Protein AF-D2B575-F1 (afdb_monomer_lite)

Foldseek 3Di:
DPQKDKDWADDPVDVLFQWIWIFIDNDPPDDTDDTDTWDGHQAAACRRPVNDNQKGKDDKDWPPVPADVQKTKIKIFIDGNQPDPDCPTPCNVDVVRGDIDIDITGDD

Sequence (108 aa):
MEGQFLLISQDSTEAFSGQINAFTSCDPFDGFTNKTSVYRMPEPGLLGSYLDPDIISYNPHVHYEQSTEGSLLISYNVNSMDNRVQPDADHYRDPKIYRPRFFRATIF

Radius of gyration: 15.95 Å; chains: 1; bounding box: 35×23×45 Å

Secondary structure (DSSP, 8-state):
-TT-EEEEEE--SSTT-SEEEEEEESSSSS--EEEEEEEE-SSSSTTSTT--TTEEEEEEEE-GGG-BTTEEEEEEEEEES----STTSHHHH-TTSSS-EEEEEE--

pLDDT: mean 94.72, std 6.42, range [56.22, 98.56]

InterPro domains:
  IPR032169 Protein of unknown function DUF5005 [PF16396] (2-105)

Organism: Streptosporangium roseum (strain ATCC 12428 / DSM 43021 / JCM 3005 / KCTC 9067 / NCIMB 10171 / NRRL 2505 / NI 9100) (NCBI:txid479432)

Structure (mmCIF, N/CA/C/O backbone):
data_AF-D2B575-F1
#
_entry.id   AF-D2B575-F1
#
loop_
_atom_site.group_PDB
_atom_site.id
_atom_site.type_symbol
_atom_site.label_atom_id
_atom_site.label_alt_id
_atom_site.label_comp_id
_atom_site.label_asym_id
_atom_site.label_entity_id
_atom_site.label_seq_id
_atom_site.pdbx_PDB_ins_code
_atom_site.Cartn_x
_atom_site.Cartn_y
_atom_site.Cartn_z
_atom_site.occupancy
_atom_site.B_iso_or_equiv
_atom_site.auth_seq_id
_atom_site.auth_comp_id
_atom_site.auth_asym_id
_atom_site.auth_atom_id
_atom_site.pdbx_PDB_model_num
ATOM 1 N N . MET A 1 1 ? -13.388 -2.147 16.317 1.00 56.22 1 MET A N 1
ATOM 2 C CA . MET A 1 1 ? -13.208 -2.141 17.782 1.00 56.22 1 MET A CA 1
ATOM 3 C C . MET A 1 1 ? -14.222 -1.158 18.315 1.00 56.22 1 MET A C 1
ATOM 5 O O . MET A 1 1 ? -14.125 0.010 17.960 1.00 56.22 1 MET A O 1
ATOM 9 N N . GLU A 1 2 ? -15.278 -1.638 18.968 1.00 65.44 2 GLU A N 1
ATOM 10 C CA . GLU A 1 2 ? -16.465 -0.823 19.258 1.00 65.44 2 GLU A CA 1
ATOM 11 C C . GLU A 1 2 ? -16.084 0.528 19.888 1.00 65.44 2 GLU A C 1
ATOM 13 O O . GLU A 1 2 ? -15.413 0.580 20.915 1.00 65.44 2 GLU A O 1
ATOM 18 N N . GLY A 1 3 ? -16.460 1.621 19.214 1.00 81.94 3 GLY A N 1
ATOM 19 C CA . GLY A 1 3 ? -16.252 2.993 19.684 1.00 81.94 3 GLY A CA 1
ATOM 20 C C . GLY A 1 3 ? -14.925 3.678 19.325 1.00 81.94 3 GLY A C 1
ATOM 21 O O . GLY A 1 3 ? -14.760 4.830 19.710 1.00 81.94 3 GLY A O 1
ATOM 22 N N . GLN A 1 4 ? -13.999 3.040 18.595 1.00 90.56 4 GLN A N 1
ATOM 23 C CA . GLN A 1 4 ? -12.729 3.667 18.179 1.00 90.56 4 GLN A CA 1
ATOM 24 C C . GLN A 1 4 ? -12.612 3.866 16.660 1.00 90.56 4 GLN A C 1
ATOM 26 O O . GLN A 1 4 ? -13.084 3.051 15.864 1.00 90.56 4 GLN A O 1
ATOM 31 N N . PHE A 1 5 ? -11.906 4.926 16.273 1.00 93.81 5 PHE A N 1
ATOM 32 C CA . PHE A 1 5 ? -11.442 5.197 14.918 1.00 93.81 5 PHE A CA 1
ATOM 33 C C . PHE A 1 5 ? -10.138 4.452 14.642 1.00 93.81 5 PHE A C 1
ATOM 35 O O . PHE A 1 5 ? -9.265 4.351 15.504 1.00 93.81 5 PHE A O 1
ATOM 42 N N . LEU A 1 6 ? -10.007 3.949 13.416 1.00 93.00 6 LEU A N 1
ATOM 43 C CA . LEU A 1 6 ? -8.832 3.238 12.925 1.00 93.00 6 LEU A CA 1
ATOM 44 C C . LEU A 1 6 ? -8.191 4.045 11.795 1.00 93.00 6 LEU A C 1
ATOM 46 O O . LEU A 1 6 ? -8.859 4.380 10.818 1.00 93.00 6 LEU A O 1
ATOM 50 N N . LEU A 1 7 ? -6.888 4.287 11.902 1.00 94.94 7 LEU A N 1
ATOM 51 C CA . LEU A 1 7 ? -6.068 4.861 10.842 1.00 94.94 7 LEU A CA 1
ATOM 52 C C . LEU A 1 7 ? -5.114 3.795 10.311 1.00 94.94 7 LEU A C 1
ATOM 54 O O . LEU A 1 7 ? -4.310 3.248 11.063 1.00 94.94 7 LEU A O 1
ATOM 58 N N . ILE A 1 8 ? -5.178 3.536 9.007 1.00 95.88 8 ILE A N 1
ATOM 59 C CA . ILE A 1 8 ? -4.176 2.755 8.279 1.00 95.88 8 ILE A CA 1
ATOM 60 C C . ILE A 1 8 ? -3.290 3.733 7.524 1.00 95.88 8 ILE A C 1
ATOM 62 O O . ILE A 1 8 ? -3.790 4.547 6.753 1.00 95.88 8 ILE A O 1
ATOM 66 N N . SER A 1 9 ? -1.981 3.651 7.742 1.00 95.75 9 SER A N 1
ATOM 67 C CA . SER A 1 9 ? -1.026 4.543 7.093 1.00 95.75 9 SER A CA 1
ATOM 68 C C . SER A 1 9 ? 0.268 3.825 6.743 1.00 95.75 9 SER A C 1
ATOM 70 O O . SER A 1 9 ? 0.704 2.902 7.437 1.00 95.75 9 SER A O 1
ATOM 72 N N . GLN A 1 10 ? 0.898 4.272 5.665 1.00 97.25 10 GLN A N 1
ATOM 73 C CA . GLN A 1 10 ? 2.269 3.902 5.348 1.00 97.25 10 GLN A CA 1
ATOM 74 C C . GLN A 1 10 ? 3.229 4.642 6.278 1.00 97.25 10 GLN A C 1
ATOM 76 O O . GLN A 1 10 ? 2.992 5.792 6.647 1.00 97.25 10 GLN A O 1
ATOM 81 N N . ASP A 1 11 ? 4.311 3.977 6.673 1.00 96.38 11 ASP A N 1
ATOM 82 C CA . ASP A 1 11 ? 5.368 4.616 7.442 1.00 96.38 11 ASP A CA 1
ATOM 83 C C . ASP A 1 11 ? 6.037 5.715 6.606 1.00 96.38 11 ASP A C 1
ATOM 85 O O . ASP A 1 11 ? 6.519 5.470 5.502 1.00 96.38 11 ASP A O 1
ATOM 89 N N . SER A 1 12 ? 6.036 6.936 7.130 1.00 92.56 12 SER A N 1
ATOM 90 C CA . SER A 1 12 ? 6.603 8.115 6.474 1.00 92.56 12 SER A CA 1
ATOM 91 C C . SER A 1 12 ? 7.899 8.592 7.131 1.00 92.56 12 SER A C 1
ATOM 93 O O . SER A 1 12 ? 8.365 9.690 6.835 1.00 92.56 12 SER A O 1
ATOM 95 N N . THR A 1 13 ? 8.470 7.804 8.050 1.00 94.69 13 THR A N 1
ATOM 96 C CA . THR A 1 13 ? 9.807 8.073 8.618 1.00 94.69 13 THR A CA 1
ATOM 97 C C . THR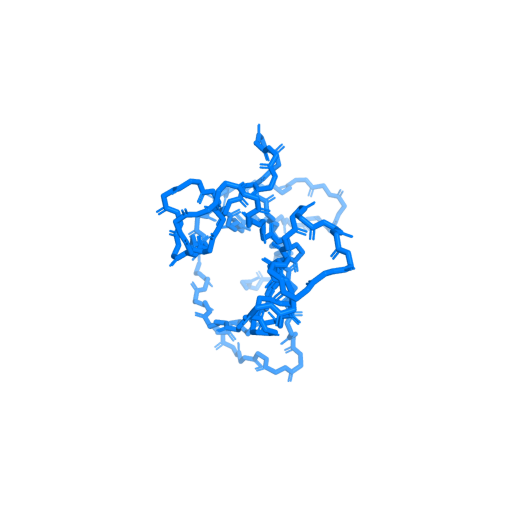 A 1 13 ? 10.928 7.838 7.608 1.00 94.69 13 THR A C 1
ATOM 99 O O . THR A 1 13 ? 12.013 8.396 7.749 1.00 94.69 13 THR A O 1
ATOM 102 N N . GLU A 1 14 ? 10.635 7.072 6.556 1.00 92.56 14 GLU A N 1
ATOM 103 C CA . GLU A 1 14 ? 11.500 6.814 5.411 1.00 92.56 14 GLU A CA 1
ATOM 104 C C . GLU A 1 14 ? 10.734 7.116 4.117 1.00 92.56 14 GLU A C 1
ATOM 106 O O . GLU A 1 14 ? 9.520 6.903 4.029 1.00 92.56 14 GLU A O 1
ATOM 111 N N . ALA A 1 15 ? 11.438 7.589 3.086 1.00 91.44 15 ALA A N 1
ATOM 112 C CA . ALA A 1 15 ? 10.835 7.786 1.773 1.00 91.44 15 ALA A CA 1
ATOM 113 C C . ALA A 1 15 ? 10.377 6.440 1.192 1.00 91.44 15 ALA A C 1
ATOM 115 O O . ALA A 1 15 ? 11.158 5.494 1.128 1.00 91.44 15 ALA A O 1
ATOM 116 N N . PHE A 1 16 ? 9.113 6.369 0.762 1.00 92.69 16 PHE A N 1
ATOM 117 C CA . PHE A 1 16 ? 8.509 5.171 0.165 1.00 92.69 16 PHE A CA 1
ATOM 118 C C . PHE A 1 16 ? 8.662 3.897 1.013 1.00 92.69 16 PHE A C 1
ATOM 120 O O . PHE A 1 16 ? 8.800 2.805 0.462 1.00 92.69 16 PHE A O 1
ATOM 127 N N . SER A 1 17 ? 8.621 4.011 2.349 1.00 95.62 17 SER A N 1
ATOM 128 C CA . SER A 1 17 ? 8.753 2.844 3.227 1.00 95.62 17 SER A CA 1
ATOM 129 C C . SER A 1 17 ? 7.766 1.744 2.839 1.00 95.62 17 SER A C 1
ATOM 131 O O . SER A 1 17 ? 6.570 1.996 2.691 1.00 95.62 17 SER A O 1
ATOM 133 N N . GLY A 1 18 ? 8.241 0.503 2.744 1.00 96.88 18 GLY A N 1
ATOM 134 C CA . GLY A 1 18 ? 7.381 -0.657 2.500 1.00 96.88 18 GLY A CA 1
ATOM 135 C C . GLY A 1 18 ? 6.508 -1.053 3.697 1.00 96.88 18 GLY A C 1
ATOM 136 O O . GLY A 1 18 ? 5.871 -2.100 3.658 1.00 96.88 18 GLY A O 1
ATOM 137 N N . GLN A 1 19 ? 6.496 -0.291 4.794 1.00 97.94 19 GLN A N 1
ATOM 138 C CA . GLN A 1 19 ? 5.759 -0.641 6.007 1.00 97.94 19 GLN A CA 1
ATOM 139 C C . GLN A 1 19 ? 4.377 0.020 6.052 1.00 97.94 19 GLN A C 1
ATOM 141 O O . GLN A 1 19 ? 4.269 1.242 6.032 1.00 97.94 19 GLN A O 1
ATOM 146 N N . ILE A 1 20 ? 3.324 -0.782 6.230 1.00 98.19 20 ILE A N 1
ATOM 147 C CA . ILE A 1 20 ? 1.974 -0.318 6.584 1.00 98.19 20 ILE A CA 1
ATOM 148 C C . ILE A 1 20 ? 1.754 -0.534 8.082 1.00 98.19 20 ILE A C 1
ATOM 150 O O . ILE A 1 20 ? 2.049 -1.610 8.616 1.00 98.19 20 ILE A O 1
ATOM 154 N N . ASN A 1 21 ? 1.210 0.474 8.755 1.00 97.00 21 ASN A N 1
ATOM 155 C CA . ASN A 1 21 ? 0.871 0.446 10.171 1.00 97.00 21 ASN A CA 1
ATOM 156 C C . ASN A 1 21 ? -0.597 0.821 10.403 1.00 97.00 21 ASN A C 1
ATOM 158 O O . ASN A 1 21 ? -1.218 1.506 9.589 1.00 97.00 21 ASN A O 1
ATOM 162 N N . ALA A 1 22 ? -1.117 0.390 11.546 1.00 95.50 22 ALA A N 1
ATOM 163 C CA . ALA A 1 22 ? -2.411 0.766 12.088 1.00 95.50 22 ALA A CA 1
ATOM 164 C C . ALA A 1 22 ? -2.239 1.586 13.368 1.00 95.50 22 ALA A C 1
ATOM 166 O O . ALA A 1 22 ? -1.293 1.363 14.128 1.00 95.50 22 ALA A O 1
ATOM 167 N N . PHE A 1 23 ? -3.176 2.497 13.601 1.00 95.31 23 PHE A N 1
ATOM 168 C CA . PHE A 1 23 ? -3.277 3.324 14.800 1.00 95.31 23 PHE A CA 1
ATOM 169 C C . PHE A 1 23 ? -4.745 3.458 15.198 1.00 95.31 23 PHE A C 1
ATOM 171 O O . PHE A 1 23 ? -5.617 3.457 14.326 1.00 95.31 23 PHE A O 1
ATOM 178 N N . THR A 1 24 ? -5.024 3.620 16.489 1.00 95.25 24 THR A N 1
ATOM 179 C CA . THR A 1 24 ? -6.396 3.805 16.988 1.00 95.25 24 THR A CA 1
ATOM 180 C C . THR A 1 24 ? -6.547 5.086 17.797 1.00 95.25 24 THR A C 1
ATOM 182 O O . THR A 1 24 ? -5.586 5.552 18.412 1.00 95.25 24 THR A O 1
ATOM 185 N N . SER A 1 25 ? -7.757 5.650 17.787 1.00 95.94 25 SER A N 1
ATOM 186 C CA . SER A 1 25 ? -8.153 6.795 18.613 1.00 95.94 25 SER A CA 1
ATOM 187 C C . SER A 1 25 ? -9.639 6.738 18.976 1.00 95.94 25 SER A C 1
ATOM 189 O O . SER A 1 25 ? -10.437 6.138 18.259 1.00 95.94 25 SER A O 1
ATOM 191 N N . CYS A 1 26 ? -10.032 7.394 20.067 1.00 95.44 26 CYS A N 1
ATOM 192 C CA . CYS A 1 26 ? -11.439 7.659 20.394 1.00 95.44 26 CYS A CA 1
ATOM 193 C C . CYS A 1 26 ? -11.966 8.959 19.751 1.00 95.44 26 CYS A C 1
ATOM 195 O O . CYS A 1 26 ? -13.164 9.223 19.812 1.00 95.44 26 CYS A O 1
ATOM 197 N N . ASP A 1 27 ? -11.087 9.764 19.151 1.00 95.00 27 ASP A N 1
ATOM 198 C CA . ASP A 1 27 ? -11.390 11.033 18.483 1.00 95.00 27 ASP A CA 1
ATOM 199 C C . ASP A 1 27 ? -10.995 10.916 16.997 1.00 95.00 27 ASP A C 1
ATOM 201 O O . ASP A 1 27 ? -9.880 10.478 16.705 1.00 95.00 27 ASP A O 1
ATOM 205 N N . PRO A 1 28 ? -11.870 11.256 16.030 1.00 94.44 28 PRO A N 1
ATOM 206 C CA . PRO A 1 28 ? -11.515 11.150 14.616 1.00 94.44 28 PRO A CA 1
ATOM 207 C C . PRO A 1 28 ? -10.478 12.188 14.159 1.00 94.44 28 PRO A C 1
ATOM 209 O O . PRO A 1 28 ? -9.958 12.061 13.050 1.00 94.44 28 PRO A O 1
ATOM 212 N N . PHE A 1 29 ? -10.199 13.220 14.960 1.00 95.75 29 PHE A N 1
ATOM 213 C CA . PHE A 1 29 ? -9.346 14.346 14.584 1.00 95.75 29 PHE A CA 1
ATOM 214 C C . PHE A 1 29 ? -7.927 14.275 15.162 1.00 95.75 29 PHE A C 1
ATOM 216 O O . PHE A 1 29 ? -7.030 14.912 14.612 1.00 95.75 29 PHE A O 1
ATOM 223 N N . ASP A 1 30 ? -7.704 13.529 16.246 1.00 95.31 30 ASP A N 1
ATOM 224 C CA . ASP A 1 30 ? -6.410 13.457 16.939 1.00 95.31 30 ASP A CA 1
ATOM 225 C C . ASP A 1 30 ? -6.291 12.162 17.765 1.00 95.31 30 ASP A C 1
ATOM 227 O O . ASP A 1 30 ? -7.192 11.329 17.762 1.00 95.31 30 ASP A O 1
ATOM 231 N N . GLY A 1 31 ? -5.182 11.960 18.480 1.00 95.75 31 GLY A N 1
ATOM 232 C CA . GLY A 1 31 ? -5.027 10.895 19.474 1.00 95.75 31 GLY A CA 1
ATOM 233 C C . GLY A 1 31 ? -4.723 9.516 18.891 1.00 95.75 31 GLY A C 1
ATOM 234 O O . GLY A 1 31 ? -4.806 8.519 19.608 1.00 95.75 31 GLY A O 1
ATOM 235 N N . PHE A 1 32 ? -4.352 9.438 17.610 1.00 96.56 32 PHE A N 1
ATOM 236 C CA . PHE A 1 32 ? -3.959 8.185 16.967 1.00 96.56 32 PHE A CA 1
ATOM 237 C C . PHE A 1 32 ? -2.647 7.660 17.553 1.00 96.56 32 PHE A C 1
ATOM 239 O O . PHE A 1 32 ? -1.560 8.174 17.289 1.00 96.56 32 PHE A O 1
ATOM 246 N N . THR A 1 33 ? -2.754 6.606 18.355 1.00 94.50 33 THR A N 1
ATOM 247 C CA . THR A 1 33 ? -1.626 5.959 19.037 1.00 94.50 33 THR A CA 1
ATOM 248 C C . THR A 1 33 ? -1.664 4.448 18.788 1.00 94.50 33 THR A C 1
ATOM 250 O 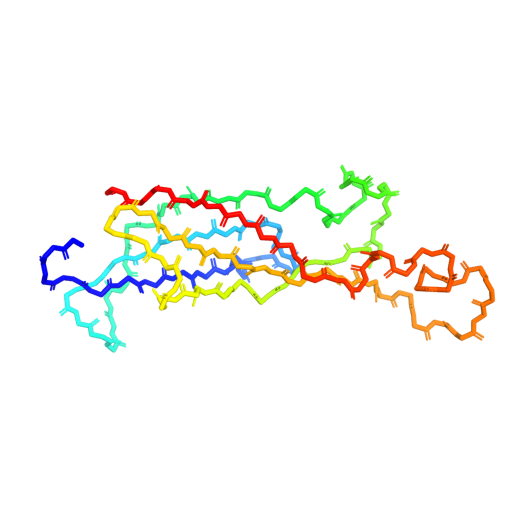O . THR A 1 33 ? -2.271 3.999 17.815 1.00 94.50 33 THR A O 1
ATOM 253 N N . ASN A 1 34 ? -0.983 3.647 19.615 1.00 92.75 34 ASN A N 1
ATOM 254 C CA . ASN A 1 34 ? -0.975 2.181 19.515 1.00 92.75 34 ASN A CA 1
ATOM 255 C C . ASN A 1 34 ? -0.519 1.658 18.140 1.00 92.75 34 ASN A C 1
ATOM 257 O O . ASN A 1 34 ? -1.168 0.800 17.537 1.00 92.75 34 ASN A O 1
ATOM 261 N N . LYS A 1 35 ? 0.618 2.180 17.646 1.00 94.81 35 LYS A N 1
ATOM 262 C CA . LYS A 1 35 ? 1.224 1.757 16.373 1.00 94.81 35 LYS A CA 1
ATOM 263 C C . LYS A 1 35 ? 1.336 0.234 16.325 1.00 94.81 35 LYS A C 1
ATOM 265 O O . LYS A 1 35 ? 2.107 -0.357 17.077 1.00 94.81 35 LYS A O 1
ATOM 270 N N . THR A 1 36 ? 0.633 -0.373 15.380 1.00 94.19 36 THR A N 1
ATOM 271 C CA . THR A 1 36 ? 0.673 -1.814 15.126 1.00 94.19 36 THR A CA 1
ATOM 272 C C . THR A 1 36 ? 1.150 -2.056 13.704 1.00 94.19 36 THR A C 1
ATOM 274 O O . THR A 1 36 ? 0.618 -1.476 12.760 1.00 94.19 36 THR A O 1
ATOM 277 N N . SER A 1 37 ? 2.168 -2.897 13.524 1.00 95.88 37 SER A N 1
ATOM 278 C CA . SER A 1 37 ? 2.625 -3.289 12.188 1.00 95.88 37 SER A CA 1
ATOM 279 C C . SER A 1 37 ? 1.589 -4.189 11.521 1.00 95.88 37 SER A C 1
ATOM 281 O O . SER A 1 37 ? 1.218 -5.217 12.076 1.00 95.88 37 SER A O 1
ATOM 283 N N . VAL A 1 38 ? 1.133 -3.805 10.328 1.00 96.50 38 VAL A N 1
ATOM 284 C CA . VAL A 1 38 ? 0.063 -4.513 9.604 1.00 96.50 38 VAL A CA 1
ATOM 285 C C . VAL A 1 38 ? 0.634 -5.384 8.495 1.00 96.50 38 VAL A C 1
ATOM 287 O O . VAL A 1 38 ? 0.304 -6.561 8.388 1.00 96.50 38 VAL A O 1
ATOM 290 N N . TYR A 1 39 ? 1.478 -4.803 7.642 1.00 97.56 39 TYR A N 1
ATOM 291 C CA . TYR A 1 39 ? 2.005 -5.493 6.471 1.00 97.56 39 TYR A CA 1
ATOM 292 C C . TYR A 1 39 ? 3.307 -4.856 6.003 1.00 97.56 39 TYR A C 1
ATOM 294 O O . TYR A 1 39 ? 3.469 -3.636 6.079 1.00 97.56 39 TYR A O 1
ATOM 302 N N . ARG A 1 40 ? 4.222 -5.689 5.505 1.00 97.62 40 ARG A N 1
ATOM 303 C CA . ARG A 1 40 ? 5.435 -5.250 4.820 1.00 97.62 40 ARG A CA 1
ATOM 304 C C . ARG A 1 40 ? 5.304 -5.579 3.339 1.00 97.62 40 ARG A C 1
ATOM 306 O O . ARG A 1 40 ? 5.286 -6.750 2.971 1.00 97.62 40 ARG A O 1
ATOM 313 N N . MET A 1 41 ? 5.195 -4.535 2.526 1.00 98.31 41 MET A N 1
ATOM 314 C CA . MET A 1 41 ? 5.159 -4.612 1.072 1.00 98.31 41 MET A CA 1
ATOM 315 C C . MET A 1 41 ? 6.471 -5.249 0.580 1.00 98.31 41 MET A C 1
ATOM 317 O O . MET A 1 41 ? 7.543 -4.792 0.989 1.00 98.31 41 MET A O 1
ATOM 321 N N . PRO A 1 42 ? 6.416 -6.310 -0.240 1.00 98.00 42 PRO A N 1
ATOM 322 C CA . PRO A 1 42 ? 7.609 -7.002 -0.714 1.00 98.00 42 PRO A CA 1
ATOM 323 C C . PRO A 1 42 ? 8.338 -6.269 -1.846 1.00 98.00 42 PRO A C 1
ATOM 325 O O . PRO A 1 42 ? 9.506 -6.560 -2.077 1.00 98.00 42 PRO A O 1
ATOM 328 N N . GLU A 1 43 ? 7.678 -5.365 -2.574 1.00 98.12 43 GLU A N 1
ATOM 329 C CA . GLU A 1 43 ? 8.224 -4.763 -3.796 1.00 98.12 43 GLU A CA 1
ATOM 330 C C . GLU A 1 43 ? 9.352 -3.729 -3.631 1.00 98.12 43 GLU A C 1
ATOM 332 O O . GLU A 1 43 ? 10.288 -3.807 -4.427 1.00 98.12 43 GLU A O 1
ATOM 337 N N . PRO A 1 44 ? 9.291 -2.755 -2.701 1.00 96.69 44 PRO A N 1
ATOM 338 C CA . PRO A 1 44 ? 10.161 -1.584 -2.761 1.00 96.69 44 PRO A CA 1
ATOM 339 C C . PRO A 1 44 ? 11.611 -1.852 -2.333 1.00 96.69 44 PRO A C 1
ATOM 341 O O . PRO A 1 44 ? 11.878 -2.617 -1.401 1.00 96.69 44 PRO A O 1
ATOM 344 N N . GLY A 1 45 ? 12.533 -1.103 -2.943 1.00 92.56 45 GLY A N 1
ATOM 345 C CA . GLY A 1 45 ? 13.941 -1.017 -2.557 1.00 92.56 45 GLY A CA 1
ATOM 346 C C . GLY A 1 45 ? 14.854 -2.074 -3.187 1.00 92.56 45 GLY A C 1
ATOM 347 O O . GLY A 1 45 ? 14.415 -3.064 -3.764 1.00 92.56 45 GLY A O 1
ATOM 348 N N . LEU A 1 46 ? 16.168 -1.879 -3.013 1.00 94.44 46 LEU A N 1
ATOM 349 C CA . LEU A 1 46 ? 17.222 -2.680 -3.657 1.00 94.44 46 LEU A CA 1
ATOM 350 C C . LEU A 1 46 ? 17.088 -4.196 -3.433 1.00 94.44 46 LEU A C 1
ATOM 352 O O . LEU A 1 46 ? 17.474 -4.988 -4.285 1.00 94.44 46 LEU A O 1
ATOM 356 N N . LEU A 1 47 ? 16.573 -4.598 -2.270 1.00 95.12 47 LEU A N 1
ATOM 357 C CA . LEU A 1 47 ? 16.396 -6.002 -1.884 1.00 95.12 47 LEU A CA 1
ATOM 358 C C . LEU A 1 47 ? 14.922 -6.441 -1.909 1.00 95.12 47 LEU A C 1
ATOM 360 O O . LEU A 1 47 ? 14.587 -7.491 -1.360 1.00 95.12 47 LEU A O 1
ATOM 364 N N . GLY A 1 48 ? 14.045 -5.633 -2.509 1.00 96.31 48 GLY A N 1
ATOM 365 C CA . GLY A 1 48 ? 12.646 -5.973 -2.737 1.00 96.31 48 GLY A CA 1
ATOM 366 C C . GLY A 1 48 ? 12.484 -7.066 -3.794 1.00 96.31 48 GLY A C 1
ATOM 367 O O . GLY A 1 48 ? 13.448 -7.551 -4.387 1.00 96.31 48 GLY A O 1
ATOM 368 N N . SER A 1 49 ? 11.243 -7.462 -4.069 1.00 97.38 49 SER A N 1
ATOM 369 C CA . SER A 1 49 ? 10.932 -8.593 -4.955 1.00 97.38 49 SER A CA 1
ATOM 370 C C . SER A 1 49 ? 11.395 -8.410 -6.402 1.00 97.38 49 SER A C 1
ATOM 372 O O . SER A 1 49 ? 11.506 -9.394 -7.129 1.00 97.38 49 SER A O 1
ATOM 374 N N . TYR A 1 50 ? 11.636 -7.169 -6.826 1.00 97.19 50 TYR A N 1
ATOM 375 C CA . TYR A 1 50 ? 12.175 -6.845 -8.148 1.00 97.19 50 TYR A CA 1
ATOM 376 C C . TYR A 1 50 ? 13.703 -6.708 -8.170 1.00 97.19 50 TYR A C 1
ATOM 378 O O . TYR A 1 50 ? 14.268 -6.647 -9.257 1.00 97.19 50 TYR A O 1
ATOM 386 N N . LEU A 1 51 ? 14.364 -6.715 -7.002 1.00 97.06 51 LEU A N 1
ATOM 387 C CA . LEU A 1 51 ? 15.808 -6.490 -6.842 1.00 97.06 51 LEU A CA 1
ATOM 388 C C . LEU A 1 51 ? 16.285 -5.189 -7.506 1.00 97.06 51 LEU A C 1
ATOM 390 O O . LEU A 1 51 ? 17.339 -5.147 -8.139 1.00 97.06 51 LEU A O 1
ATOM 394 N N . ASP A 1 52 ? 15.474 -4.141 -7.376 1.00 96.56 52 ASP A N 1
ATOM 395 C CA . ASP A 1 52 ? 15.621 -2.895 -8.113 1.00 96.56 52 ASP A CA 1
ATOM 396 C C . ASP A 1 52 ? 15.318 -1.702 -7.187 1.00 96.56 52 ASP A C 1
ATOM 398 O O . ASP A 1 52 ? 14.211 -1.620 -6.641 1.00 96.56 52 ASP A O 1
ATOM 402 N N . PRO A 1 53 ? 16.288 -0.795 -6.954 1.00 96.12 53 PRO A N 1
ATOM 403 C CA . PRO A 1 53 ? 16.100 0.345 -6.064 1.00 96.12 53 PRO A CA 1
ATOM 404 C C . PRO A 1 53 ? 15.108 1.388 -6.594 1.00 96.12 53 PRO A C 1
ATOM 406 O O . PRO A 1 53 ? 14.632 2.191 -5.790 1.00 96.12 53 PRO A O 1
ATOM 409 N N . ASP A 1 54 ? 14.787 1.382 -7.891 1.00 97.00 54 ASP A N 1
ATOM 410 C CA . ASP A 1 54 ? 13.844 2.328 -8.492 1.00 97.00 54 ASP A CA 1
ATOM 411 C C . ASP A 1 54 ? 12.384 1.916 -8.253 1.00 97.00 54 ASP A C 1
ATOM 413 O O . ASP A 1 54 ? 11.473 2.736 -8.403 1.00 97.00 54 ASP A O 1
ATOM 417 N N . ILE A 1 55 ? 12.138 0.678 -7.811 1.00 98.06 55 ILE A N 1
ATOM 418 C CA . ILE A 1 55 ? 10.794 0.206 -7.480 1.00 98.06 55 ILE A CA 1
ATOM 419 C C . ILE A 1 55 ? 10.352 0.751 -6.125 1.00 98.06 55 ILE A C 1
ATOM 421 O O . ILE A 1 55 ? 10.999 0.565 -5.091 1.00 98.06 55 ILE A O 1
ATOM 425 N N . ILE A 1 56 ? 9.183 1.386 -6.136 1.00 97.88 56 ILE A N 1
ATOM 426 C CA . ILE A 1 56 ? 8.547 2.015 -4.983 1.00 97.88 56 ILE A CA 1
ATOM 427 C C . ILE A 1 56 ? 7.135 1.479 -4.775 1.00 97.88 56 ILE A C 1
ATOM 429 O O . ILE A 1 56 ? 6.457 1.023 -5.699 1.00 97.88 56 ILE A O 1
ATOM 433 N N . SER A 1 57 ? 6.653 1.611 -3.546 1.00 97.56 57 SER A N 1
ATOM 434 C CA . SER A 1 57 ? 5.282 1.285 -3.175 1.00 97.56 57 SER A CA 1
ATOM 435 C C . SER A 1 57 ? 4.663 2.402 -2.343 1.00 97.56 57 SER A C 1
ATOM 437 O O . SER A 1 57 ? 5.347 3.079 -1.570 1.00 97.56 57 SER A O 1
ATOM 439 N N . TYR A 1 58 ? 3.366 2.638 -2.532 1.00 97.38 58 TYR A N 1
ATOM 440 C CA . TYR A 1 58 ? 2.702 3.801 -1.954 1.00 97.38 58 TYR A CA 1
ATOM 441 C C . TYR A 1 58 ? 1.187 3.631 -1.809 1.00 97.38 58 TYR A C 1
ATOM 443 O O . TYR A 1 58 ? 0.578 2.753 -2.421 1.00 97.38 58 TYR A O 1
ATOM 451 N N . ASN A 1 59 ? 0.579 4.547 -1.053 1.00 97.00 59 ASN A N 1
ATOM 452 C CA . ASN A 1 59 ? -0.868 4.765 -0.985 1.00 97.00 59 ASN A CA 1
ATOM 453 C C . ASN A 1 59 ? -1.666 3.513 -0.566 1.00 97.00 59 ASN A C 1
ATOM 455 O O . ASN A 1 59 ? -2.468 3.002 -1.356 1.00 97.00 59 ASN A O 1
ATOM 459 N N . PRO A 1 60 ? -1.448 2.990 0.659 1.00 97.56 60 PRO A N 1
ATOM 460 C CA . PRO A 1 60 ? -2.323 1.967 1.201 1.00 97.56 60 PRO A CA 1
ATOM 461 C C . PRO A 1 60 ? -3.752 2.511 1.328 1.00 97.56 60 PRO A C 1
ATOM 463 O O . PRO A 1 60 ? -3.967 3.616 1.822 1.00 97.56 60 PRO A O 1
ATOM 466 N N . HIS A 1 61 ? -4.731 1.723 0.901 1.00 97.50 61 HIS A N 1
ATOM 467 C CA . HIS A 1 61 ? -6.134 2.106 0.858 1.00 97.50 61 HIS A CA 1
ATOM 468 C C . HIS A 1 61 ? -7.016 0.973 1.372 1.00 97.50 61 HIS A C 1
ATOM 470 O O . HIS A 1 61 ? -6.893 -0.167 0.920 1.00 97.50 61 HIS A O 1
ATOM 476 N N . VAL A 1 62 ? -7.907 1.287 2.312 1.00 97.12 62 VAL A N 1
ATOM 477 C CA . VAL A 1 62 ? -8.873 0.333 2.868 1.00 97.12 62 VAL A CA 1
ATOM 478 C C . VAL A 1 62 ? -10.132 0.330 2.007 1.00 97.12 62 VAL A C 1
ATOM 480 O O . VAL A 1 62 ? -10.789 1.355 1.865 1.00 97.12 62 VAL A O 1
ATOM 483 N N . HIS A 1 63 ? -10.511 -0.840 1.499 1.00 97.12 63 HIS A N 1
ATOM 484 C CA . HIS A 1 63 ? -11.758 -1.055 0.762 1.00 97.12 63 HIS A CA 1
ATOM 485 C C . HIS A 1 63 ? -12.852 -1.490 1.737 1.00 97.12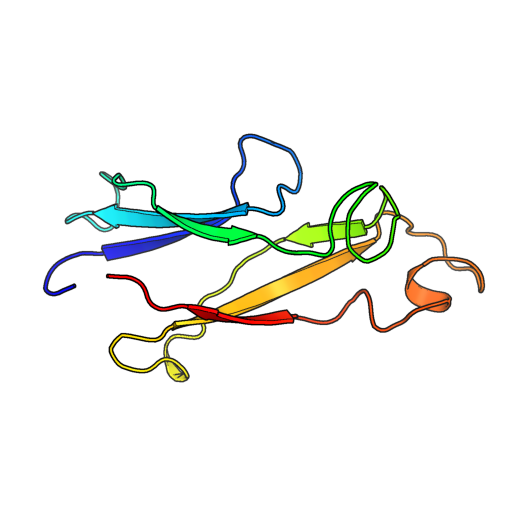 63 HIS A C 1
ATOM 487 O O . HIS A 1 63 ? -13.123 -2.685 1.902 1.00 97.12 63 HIS A O 1
ATOM 493 N N . TYR A 1 64 ? -13.439 -0.526 2.452 1.00 93.12 64 TYR A N 1
ATOM 494 C CA . TYR A 1 64 ? -14.372 -0.813 3.549 1.00 93.12 64 TYR A CA 1
ATOM 495 C C . TYR A 1 64 ? -15.597 -1.616 3.089 1.00 93.12 64 TYR A C 1
ATOM 497 O O . TYR A 1 64 ? -15.943 -2.605 3.729 1.00 93.12 64 TYR A O 1
ATOM 505 N N . GLU A 1 65 ? -16.189 -1.288 1.936 1.00 95.81 65 GLU A N 1
ATOM 506 C CA . GLU A 1 65 ? -17.380 -1.992 1.425 1.00 95.81 65 GLU A CA 1
ATOM 507 C C . GLU A 1 65 ? -17.113 -3.457 1.030 1.00 95.81 65 GLU A C 1
ATOM 509 O O . GLU A 1 65 ? -18.045 -4.240 0.867 1.00 95.81 65 GLU A O 1
ATOM 514 N N . GLN A 1 66 ? -15.842 -3.843 0.876 1.00 97.06 66 GLN A N 1
ATOM 515 C CA . GLN A 1 66 ? -15.396 -5.203 0.538 1.00 97.06 66 GLN A CA 1
ATOM 516 C C . GLN A 1 66 ? -14.723 -5.921 1.724 1.00 97.06 66 GLN A C 1
ATOM 518 O O . GLN A 1 66 ? -14.219 -7.051 1.600 1.00 97.06 66 GLN A O 1
ATOM 523 N N . SER A 1 67 ? -14.680 -5.245 2.869 1.00 95.31 67 SER A N 1
ATOM 524 C CA . SER A 1 67 ? -14.165 -5.766 4.127 1.00 95.31 67 SER A CA 1
ATOM 525 C C . SER A 1 67 ? -15.268 -6.506 4.882 1.00 95.31 67 SER A C 1
ATOM 527 O O . SER A 1 67 ? -16.457 -6.288 4.663 1.00 95.31 67 SER A O 1
ATOM 529 N N . THR A 1 68 ? -14.870 -7.413 5.766 1.00 91.00 68 THR A N 1
ATOM 530 C CA . THR A 1 68 ? -15.788 -8.085 6.691 1.00 91.00 68 THR A CA 1
ATOM 531 C C . THR A 1 68 ? -15.476 -7.656 8.112 1.00 91.00 68 THR A C 1
ATOM 533 O O . THR A 1 68 ? -14.423 -7.074 8.389 1.00 91.00 68 THR A O 1
ATOM 536 N N . GLU A 1 69 ? -16.361 -8.001 9.041 1.00 84.06 69 GLU A N 1
ATOM 537 C CA . GLU A 1 69 ? -16.043 -7.905 10.458 1.00 84.06 69 GLU A CA 1
ATOM 538 C C . GLU A 1 69 ? -14.747 -8.686 10.746 1.00 84.06 69 GLU A C 1
ATOM 540 O O . GLU A 1 69 ? -14.596 -9.844 10.353 1.00 84.06 69 GLU A O 1
ATOM 545 N N . GLY A 1 70 ? -13.758 -7.998 11.318 1.00 84.56 70 GLY A N 1
ATOM 546 C CA . GLY A 1 70 ? -12.439 -8.550 11.629 1.00 84.56 70 GLY A CA 1
ATOM 547 C C . GLY A 1 70 ? -11.449 -8.673 10.463 1.00 84.56 70 GLY A C 1
ATOM 548 O O . GLY A 1 70 ? -10.272 -8.874 10.732 1.00 84.56 70 GLY A O 1
ATOM 549 N N . SER A 1 71 ? -11.844 -8.514 9.192 1.00 92.81 71 SER A N 1
ATOM 550 C CA . SER A 1 71 ? -10.916 -8.636 8.051 1.00 92.81 71 SER A CA 1
ATOM 551 C C . SER A 1 71 ? -11.036 -7.470 7.079 1.00 92.81 71 SER A C 1
ATOM 553 O O . SER A 1 71 ? -12.006 -7.356 6.326 1.00 92.81 71 SER A O 1
ATOM 555 N N . LEU A 1 72 ? -10.001 -6.633 7.048 1.00 95.44 72 LEU A N 1
ATOM 556 C CA . LEU A 1 72 ? -9.916 -5.513 6.119 1.00 95.44 72 LEU A CA 1
ATOM 557 C C . LEU A 1 72 ? -9.318 -5.966 4.792 1.00 95.44 72 LEU A C 1
ATOM 559 O O . LEU A 1 72 ? -8.266 -6.608 4.772 1.00 95.44 72 LEU A O 1
ATOM 563 N N . LEU A 1 73 ? -9.967 -5.598 3.686 1.00 97.88 73 LEU A N 1
ATOM 564 C CA . LEU A 1 73 ? -9.353 -5.644 2.364 1.00 97.88 73 LEU A CA 1
ATOM 565 C C . LEU A 1 73 ? -8.585 -4.341 2.140 1.00 97.88 73 LEU A C 1
ATOM 567 O O . LEU A 1 73 ? -9.166 -3.258 2.178 1.00 97.88 73 LEU A O 1
ATOM 571 N N . ILE A 1 74 ? -7.283 -4.451 1.896 1.00 98.31 74 ILE A N 1
ATOM 572 C CA . ILE A 1 74 ? -6.397 -3.304 1.705 1.00 98.31 74 ILE A CA 1
ATOM 573 C C . ILE A 1 74 ? -5.688 -3.464 0.366 1.00 98.31 74 ILE A C 1
ATOM 575 O O . ILE A 1 74 ? -5.250 -4.564 0.017 1.00 98.31 74 ILE A O 1
ATOM 579 N N . SER A 1 75 ? -5.561 -2.369 -0.381 1.00 98.56 75 SER A N 1
ATOM 580 C CA . SER A 1 75 ? -4.672 -2.305 -1.537 1.00 98.56 75 SER A CA 1
ATOM 581 C C . SER A 1 75 ? -3.542 -1.315 -1.339 1.00 98.56 75 SER A C 1
ATOM 583 O O . SER A 1 75 ? -3.668 -0.395 -0.544 1.00 98.56 75 SER A O 1
ATOM 585 N N . TYR A 1 76 ? -2.481 -1.450 -2.120 1.00 98.56 76 TYR A N 1
ATOM 586 C CA . TYR A 1 76 ? -1.460 -0.420 -2.297 1.00 98.56 76 TYR A CA 1
ATOM 587 C C . TYR A 1 76 ? -0.972 -0.419 -3.746 1.00 98.56 76 TYR A C 1
ATOM 589 O O . TYR A 1 76 ? -1.197 -1.375 -4.497 1.00 98.56 76 TYR A O 1
ATOM 597 N N . ASN A 1 77 ? -0.310 0.662 -4.140 1.00 98.50 77 ASN A N 1
ATOM 598 C CA . ASN A 1 77 ? 0.247 0.824 -5.474 1.00 98.50 77 ASN A CA 1
ATOM 599 C C . ASN A 1 77 ? 1.732 0.470 -5.487 1.00 98.50 77 ASN A C 1
ATOM 601 O O . ASN A 1 77 ? 2.440 0.683 -4.504 1.00 98.50 77 ASN A O 1
ATOM 605 N N . VAL A 1 78 ? 2.191 -0.021 -6.633 1.00 98.44 78 VAL A N 1
ATOM 606 C CA . VAL A 1 78 ? 3.603 -0.243 -6.953 1.00 98.44 78 VAL A CA 1
ATOM 607 C C . VAL A 1 78 ? 3.910 0.544 -8.224 1.00 98.44 78 VAL A C 1
ATOM 609 O O . VAL A 1 78 ? 3.052 0.654 -9.101 1.00 98.44 78 VAL A O 1
ATOM 612 N N . ASN A 1 79 ? 5.092 1.142 -8.300 1.00 97.88 79 ASN A N 1
ATOM 613 C CA . ASN A 1 79 ? 5.542 1.938 -9.441 1.00 97.88 79 ASN A CA 1
ATOM 614 C C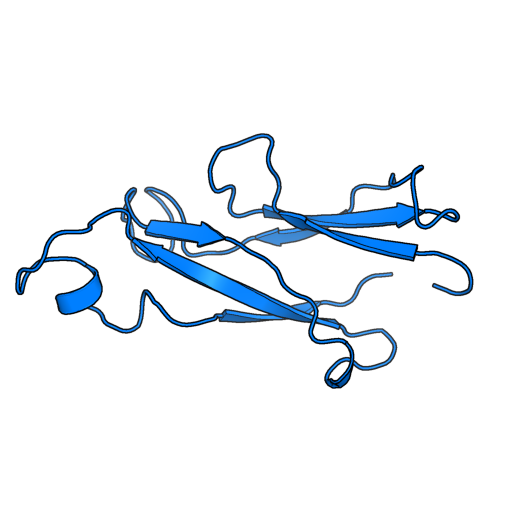 . ASN A 1 79 ? 7.075 1.891 -9.536 1.00 97.88 79 ASN A C 1
ATOM 616 O O . ASN A 1 79 ? 7.728 1.423 -8.605 1.00 97.88 79 ASN A O 1
ATOM 620 N N . SER A 1 80 ? 7.629 2.378 -10.641 1.00 97.75 80 SER A N 1
ATOM 621 C CA . SER A 1 80 ? 9.065 2.618 -10.800 1.00 97.75 80 SER A CA 1
ATOM 622 C C . SER A 1 80 ? 9.365 4.116 -10.893 1.00 97.75 80 SER A C 1
ATOM 624 O O . SER A 1 80 ? 8.573 4.891 -11.439 1.00 97.75 80 SER A O 1
ATOM 626 N N . MET A 1 81 ? 10.522 4.513 -10.367 1.00 97.25 81 MET A N 1
ATOM 627 C CA . MET A 1 81 ? 11.124 5.829 -10.577 1.00 97.25 81 MET A CA 1
ATOM 628 C C . MET A 1 81 ? 11.778 5.959 -11.963 1.00 97.25 81 MET A C 1
ATOM 630 O O . MET A 1 81 ? 12.030 7.085 -12.401 1.00 97.25 81 MET A O 1
ATOM 634 N N . ASP A 1 82 ? 11.981 4.852 -12.687 1.00 97.56 82 ASP A N 1
ATOM 635 C CA . ASP A 1 82 ? 12.344 4.871 -14.102 1.00 97.56 82 ASP A CA 1
ATOM 636 C C . ASP A 1 82 ? 11.167 5.375 -14.951 1.00 97.56 82 ASP A C 1
ATOM 638 O O . ASP A 1 82 ? 10.192 4.674 -15.246 1.00 97.56 82 ASP A O 1
ATOM 642 N N . ASN A 1 83 ? 11.274 6.637 -15.353 1.00 95.00 83 ASN A N 1
ATOM 643 C CA . ASN A 1 83 ? 10.277 7.349 -16.141 1.00 95.00 83 ASN A CA 1
ATOM 644 C C . ASN A 1 83 ? 10.600 7.384 -17.645 1.00 95.00 83 ASN A C 1
ATOM 646 O O . ASN A 1 83 ? 9.950 8.121 -18.396 1.00 95.00 83 ASN A O 1
ATOM 650 N N . ARG A 1 84 ? 11.610 6.632 -18.101 1.00 97.44 84 ARG A N 1
ATOM 651 C CA . ARG A 1 84 ? 12.009 6.604 -19.512 1.00 97.44 84 ARG A CA 1
ATOM 652 C C . ARG A 1 84 ? 10.901 5.994 -20.376 1.00 97.44 84 ARG A C 1
ATOM 654 O O . ARG A 1 84 ? 10.191 5.074 -19.984 1.00 97.44 84 ARG A O 1
ATOM 661 N N . VAL A 1 85 ? 10.786 6.494 -21.604 1.00 96.75 85 VAL A N 1
ATOM 662 C CA . VAL A 1 85 ? 9.881 5.971 -22.640 1.00 96.75 85 VAL A CA 1
ATOM 663 C C . VAL A 1 85 ? 10.717 5.184 -23.644 1.00 96.75 85 VAL A C 1
ATOM 665 O O . VAL A 1 85 ? 11.089 5.710 -24.690 1.00 96.75 85 VAL A O 1
ATOM 668 N N . GLN A 1 86 ? 11.108 3.963 -23.272 1.00 97.38 86 GLN A N 1
ATOM 669 C CA . GLN A 1 86 ? 11.978 3.084 -24.063 1.00 97.38 86 GLN A CA 1
ATOM 670 C C . GLN A 1 86 ? 11.646 1.605 -23.809 1.00 97.38 86 GLN A C 1
ATOM 672 O O . GLN A 1 86 ? 11.139 1.294 -22.735 1.00 97.38 86 GLN A O 1
ATOM 677 N N . PRO A 1 87 ? 11.945 0.675 -24.739 1.00 97.06 87 PRO A N 1
ATOM 678 C CA . PRO A 1 87 ? 11.629 -0.748 -24.567 1.00 97.06 87 PRO A CA 1
ATOM 679 C C . PRO A 1 87 ? 12.259 -1.418 -23.335 1.00 97.06 87 PRO A C 1
ATOM 681 O O . PRO A 1 87 ? 11.713 -2.398 -22.837 1.00 97.06 87 PRO A O 1
ATOM 684 N N . ASP A 1 88 ? 13.404 -0.921 -22.865 1.00 96.25 88 ASP A N 1
ATOM 685 C CA . ASP A 1 88 ? 14.130 -1.429 -21.696 1.00 96.25 88 ASP A CA 1
ATOM 686 C C . ASP A 1 88 ? 13.732 -0.744 -20.381 1.00 96.25 88 ASP A C 1
ATOM 688 O O . ASP A 1 88 ? 14.181 -1.178 -19.321 1.00 96.25 88 ASP A O 1
ATOM 692 N N . ALA A 1 89 ? 12.910 0.308 -20.437 1.00 97.88 89 ALA A N 1
ATOM 693 C CA . ALA A 1 89 ? 12.437 0.998 -19.248 1.00 97.88 89 ALA A CA 1
ATOM 694 C C . ALA A 1 89 ? 11.462 0.119 -18.459 1.00 97.88 89 ALA A C 1
ATOM 696 O O . ALA A 1 89 ? 10.707 -0.661 -19.048 1.00 97.88 89 ALA A O 1
ATOM 697 N N . ASP A 1 90 ? 11.446 0.253 -17.135 1.00 97.69 90 ASP A N 1
ATOM 698 C CA . ASP A 1 90 ? 10.780 -0.713 -16.251 1.00 97.69 90 ASP A CA 1
ATOM 699 C C . ASP A 1 90 ? 9.334 -1.022 -16.624 1.00 97.69 90 ASP A C 1
ATOM 701 O O . ASP A 1 90 ? 8.966 -2.184 -16.787 1.00 97.69 90 ASP A O 1
ATOM 705 N N . HIS A 1 91 ? 8.522 0.011 -16.842 1.00 97.31 91 HIS A N 1
ATOM 706 C CA . HIS A 1 91 ? 7.111 -0.149 -17.198 1.00 97.31 91 HIS A CA 1
ATOM 707 C C . HIS A 1 91 ? 6.881 -0.781 -18.574 1.00 97.31 91 HIS A C 1
ATOM 709 O O . HIS A 1 91 ? 5.835 -1.389 -18.807 1.00 97.31 91 HIS A O 1
ATOM 715 N N . TYR A 1 92 ? 7.837 -0.628 -19.488 1.00 97.00 92 TYR A N 1
ATOM 716 C CA . TYR A 1 92 ? 7.767 -1.180 -20.839 1.00 97.00 92 TYR A CA 1
ATOM 717 C C . TYR A 1 92 ? 8.255 -2.630 -20.868 1.00 97.00 92 TYR A C 1
ATOM 719 O O . TYR A 1 92 ? 7.689 -3.454 -21.587 1.00 97.00 92 TYR A O 1
ATOM 727 N N . ARG A 1 93 ? 9.256 -2.956 -20.043 1.00 97.31 93 ARG A N 1
ATOM 728 C CA . ARG A 1 93 ? 9.771 -4.314 -19.846 1.00 97.31 93 ARG A CA 1
ATOM 729 C C . ARG A 1 93 ? 8.808 -5.182 -19.037 1.00 97.31 93 ARG A C 1
ATOM 731 O O . ARG A 1 93 ? 8.597 -6.342 -19.391 1.00 97.31 93 ARG A O 1
ATOM 738 N N . ASP A 1 94 ? 8.234 -4.640 -17.962 1.00 97.38 94 ASP A N 1
ATOM 739 C CA . ASP A 1 94 ? 7.273 -5.332 -17.104 1.00 97.38 94 ASP A CA 1
ATOM 740 C C . ASP A 1 94 ? 6.056 -4.451 -16.746 1.00 97.38 94 ASP A C 1
ATOM 742 O O . ASP A 1 94 ? 6.046 -3.732 -15.740 1.00 97.38 94 ASP A O 1
ATOM 746 N N . PRO A 1 95 ? 4.946 -4.569 -17.497 1.00 94.75 95 PRO A N 1
ATOM 747 C CA . PRO A 1 95 ? 3.726 -3.818 -17.212 1.00 94.75 95 PRO A CA 1
ATOM 748 C C . PRO A 1 95 ? 3.015 -4.267 -15.921 1.00 94.75 95 PRO A C 1
ATOM 750 O O . PRO A 1 95 ? 2.010 -3.671 -15.530 1.00 94.75 95 PRO A O 1
ATOM 753 N N . LYS A 1 96 ? 3.478 -5.326 -15.235 1.00 96.56 96 LYS A N 1
ATOM 754 C CA . LYS A 1 96 ? 2.904 -5.758 -13.948 1.00 96.56 96 LYS A CA 1
ATOM 755 C C . LYS A 1 96 ? 3.348 -4.882 -12.775 1.00 96.56 96 LYS A C 1
ATOM 757 O O . LYS A 1 96 ? 2.734 -4.987 -11.704 1.00 96.56 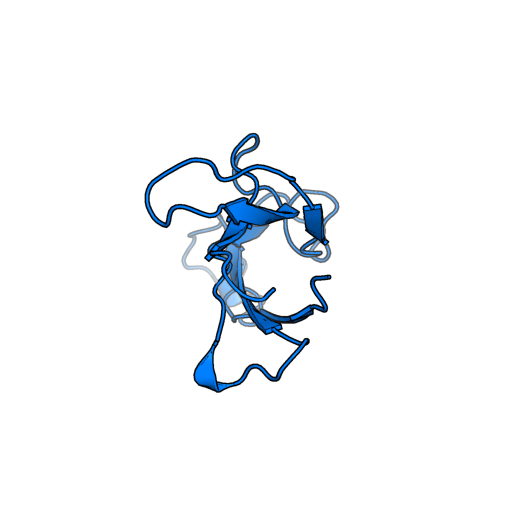96 LYS A O 1
ATOM 762 N N . ILE A 1 97 ? 4.365 -4.035 -12.961 1.00 98.00 97 ILE A N 1
ATOM 763 C CA . ILE A 1 97 ? 4.834 -3.082 -11.949 1.00 98.00 97 ILE A CA 1
ATOM 764 C C . ILE A 1 97 ? 3.688 -2.139 -11.569 1.00 98.00 97 ILE A C 1
ATOM 766 O O . ILE A 1 97 ? 3.245 -2.168 -10.424 1.00 98.00 97 ILE A O 1
ATOM 770 N N . TYR A 1 98 ? 3.109 -1.418 -12.535 1.00 97.19 98 TYR A N 1
ATOM 771 C CA . TYR A 1 98 ? 2.061 -0.419 -12.289 1.00 97.19 98 TYR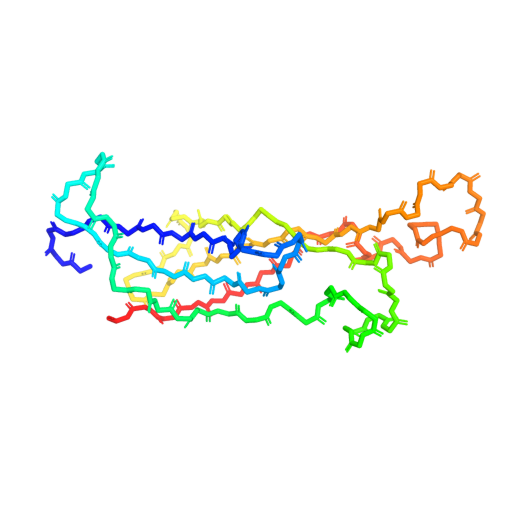 A CA 1
ATOM 772 C C . TYR A 1 98 ? 0.655 -1.022 -12.159 1.00 97.19 98 TYR A C 1
ATOM 774 O O . TYR A 1 98 ? -0.268 -0.731 -12.923 1.00 97.19 98 TYR A O 1
ATOM 782 N N . ARG A 1 99 ? 0.489 -1.929 -11.192 1.00 97.19 99 ARG A N 1
ATOM 783 C CA . ARG A 1 99 ? -0.797 -2.557 -10.858 1.00 97.19 99 ARG A CA 1
ATOM 784 C C . ARG A 1 99 ? -1.007 -2.558 -9.342 1.00 97.19 99 ARG A C 1
ATOM 786 O O . ARG A 1 99 ? -0.046 -2.782 -8.605 1.00 97.19 99 ARG A O 1
ATOM 793 N N . PRO A 1 100 ? -2.244 -2.386 -8.853 1.00 97.88 100 PRO A N 1
ATOM 794 C CA . PRO A 1 100 ? -2.512 -2.481 -7.425 1.00 97.88 100 PRO A CA 1
ATOM 795 C C . PRO A 1 100 ? -2.231 -3.895 -6.905 1.00 97.88 100 PRO A C 1
ATOM 797 O O . PRO A 1 100 ? -2.462 -4.894 -7.595 1.00 97.88 100 PRO A O 1
ATOM 800 N N . ARG A 1 101 ? -1.743 -3.970 -5.671 1.00 98.38 101 ARG A N 1
ATOM 801 C CA . ARG A 1 101 ? -1.602 -5.202 -4.891 1.00 98.38 101 ARG A CA 1
ATOM 802 C C . ARG A 1 101 ? -2.685 -5.220 -3.831 1.00 98.38 101 ARG A C 1
ATOM 804 O O . ARG A 1 101 ? -2.983 -4.172 -3.271 1.00 98.38 101 ARG A O 1
ATOM 811 N N . PHE A 1 102 ? -3.264 -6.385 -3.563 1.00 98.38 102 PHE A N 1
ATOM 812 C CA . PHE A 1 102 ? -4.331 -6.551 -2.578 1.00 98.38 102 PHE A CA 1
ATOM 813 C C . PHE A 1 102 ? -3.921 -7.585 -1.541 1.00 98.38 102 PHE A C 1
ATOM 815 O O . PHE A 1 102 ? -3.378 -8.634 -1.888 1.00 98.38 102 PHE A O 1
ATOM 822 N N . PHE A 1 103 ? -4.235 -7.315 -0.281 1.00 97.81 103 PHE A N 1
ATOM 823 C CA . PHE A 1 103 ? -4.076 -8.269 0.807 1.00 97.81 103 PHE A CA 1
ATOM 824 C C . PHE A 1 103 ? -5.213 -8.105 1.816 1.00 97.81 103 PHE A C 1
ATOM 826 O O . PHE A 1 103 ? -5.879 -7.068 1.875 1.00 97.81 103 PHE A O 1
ATOM 833 N N . ARG A 1 104 ? -5.451 -9.154 2.604 1.00 97.12 104 ARG A N 1
ATOM 834 C CA . ARG A 1 104 ? -6.360 -9.096 3.748 1.00 97.12 104 ARG A CA 1
ATOM 835 C C . ARG A 1 104 ? -5.552 -9.031 5.033 1.00 97.12 104 ARG A C 1
ATOM 837 O O . ARG A 1 104 ? -4.592 -9.783 5.185 1.00 97.12 104 ARG A O 1
ATOM 844 N N . ALA A 1 105 ? -5.962 -8.161 5.946 1.00 94.56 105 ALA A N 1
ATOM 845 C CA . ALA A 1 105 ? -5.367 -8.037 7.269 1.00 94.56 105 ALA A CA 1
ATOM 846 C C . ALA A 1 105 ? -6.422 -8.224 8.352 1.00 94.56 105 ALA A C 1
ATOM 848 O O . ALA A 1 105 ? -7.550 -7.745 8.225 1.00 94.56 105 ALA A O 1
ATOM 849 N N . THR A 1 106 ? -6.018 -8.899 9.423 1.00 91.19 106 THR A N 1
ATOM 850 C CA . THR A 1 106 ? -6.809 -9.002 10.649 1.00 91.19 106 THR A CA 1
ATOM 851 C C . THR A 1 106 ? -6.212 -8.016 11.641 1.00 91.19 106 THR A C 1
ATOM 853 O O . THR A 1 106 ? -5.006 -8.059 11.878 1.00 91.19 106 THR A O 1
ATOM 856 N N . ILE A 1 107 ? -7.020 -7.090 12.155 1.00 78.00 107 ILE A N 1
ATOM 857 C CA . ILE A 1 107 ? -6.570 -6.043 13.082 1.00 78.00 107 ILE A CA 1
ATOM 858 C C . ILE A 1 107 ? -7.404 -6.190 14.358 1.00 78.00 107 ILE A C 1
ATOM 860 O O . ILE A 1 107 ? -8.627 -6.048 14.298 1.00 78.00 107 ILE A O 1
ATOM 864 N N . PHE A 1 108 ? -6.740 -6.544 15.463 1.00 65.12 108 PHE A N 1
ATOM 865 C CA . PHE A 1 108 ? -7.332 -6.869 16.768 1.00 65.12 108 PHE A CA 1
ATOM 866 C C . PHE A 1 108 ? -7.011 -5.805 17.807 1.00 65.12 108 PHE A C 1
ATOM 868 O O . PHE A 1 108 ? -5.876 -5.280 17.752 1.00 65.12 108 PHE A O 1
#